Protein AF-A0A4R1KBF9-F1 (afdb_monomer)

Radius of gyration: 18.18 Å; Cα contacts (8 Å, |Δi|>4): 16; chains: 1; bounding box: 41×28×45 Å

Nearest PDB structures (foldseek):
  2qyp-assembly1_A  TM=5.678E-01  e=1.192E+00  Homo sapiens
  9avs-assembly1_C  TM=4.819E-01  e=6.324E+00  Homo sapiens

pLDDT: mean 80.85, std 8.94, range [53.84, 92.75]

Structure (mmCIF, N/CA/C/O backbone):
data_AF-A0A4R1KBF9-F1
#
_entry.id   AF-A0A4R1KBF9-F1
#
loop_
_atom_site.group_PDB
_atom_site.id
_atom_site.type_symbol
_atom_site.label_atom_id
_atom_site.labe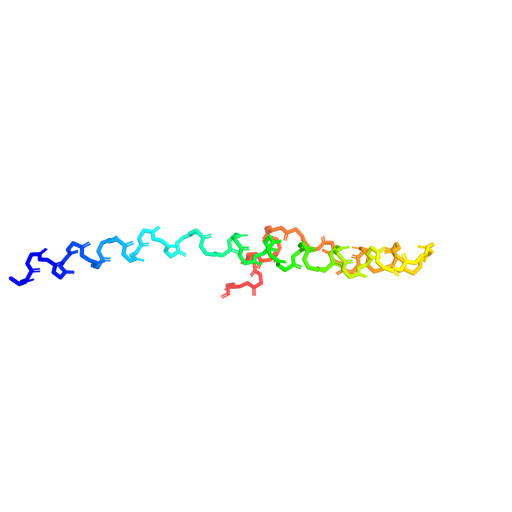l_alt_id
_atom_site.label_comp_id
_atom_site.label_asym_id
_atom_site.label_entity_id
_atom_site.label_seq_id
_atom_site.pdbx_PDB_ins_code
_atom_site.Cartn_x
_atom_site.Cartn_y
_atom_site.Cartn_z
_atom_site.occupancy
_atom_site.B_iso_or_equiv
_atom_site.auth_seq_id
_atom_site.auth_comp_id
_atom_site.auth_asym_id
_atom_site.auth_atom_id
_atom_site.pdbx_PDB_model_num
ATOM 1 N N . MET A 1 1 ? -30.632 18.003 23.756 1.00 67.69 1 MET A N 1
ATOM 2 C CA . MET A 1 1 ? -29.181 17.986 23.449 1.00 67.69 1 MET A CA 1
ATOM 3 C C . MET A 1 1 ? -28.561 16.598 23.619 1.00 67.69 1 MET A C 1
ATOM 5 O O . MET A 1 1 ? -28.012 16.083 22.658 1.00 67.69 1 MET A O 1
ATOM 9 N N . GLN A 1 2 ? -28.734 15.926 24.762 1.00 82.81 2 GLN A N 1
ATOM 10 C CA . GLN A 1 2 ? -28.159 14.591 25.021 1.00 82.81 2 GLN A CA 1
ATOM 11 C C . GLN A 1 2 ? -28.578 13.493 24.017 1.00 82.81 2 GLN A C 1
ATOM 13 O O . GLN A 1 2 ? -27.745 12.711 23.572 1.00 82.81 2 GLN A O 1
ATOM 18 N N . LYS A 1 3 ? -29.848 13.483 23.581 1.00 83.25 3 LYS A N 1
ATOM 19 C CA . LYS A 1 3 ? -30.352 12.534 22.567 1.00 83.25 3 LYS A CA 1
ATOM 20 C C . LYS A 1 3 ? -29.706 12.720 21.185 1.00 83.25 3 LYS A C 1
ATOM 22 O O . LYS A 1 3 ? -29.498 11.747 20.477 1.00 83.25 3 LYS A O 1
ATOM 27 N N . MET A 1 4 ? -29.358 13.957 20.825 1.00 87.88 4 MET A N 1
ATOM 28 C CA . MET A 1 4 ? -28.714 14.290 19.548 1.00 87.88 4 MET A CA 1
ATOM 29 C C . MET A 1 4 ? -27.230 13.899 19.554 1.00 87.88 4 MET A 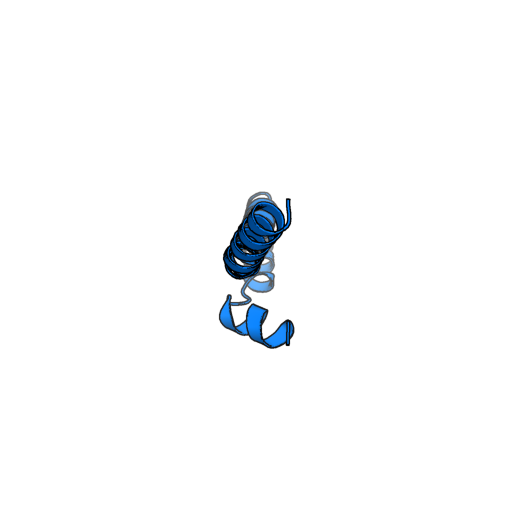C 1
ATOM 31 O O . MET A 1 4 ? -26.728 13.392 18.558 1.00 87.88 4 MET A O 1
ATOM 35 N N . LEU A 1 5 ? -26.559 14.048 20.702 1.00 89.62 5 LEU A N 1
ATOM 36 C CA . LEU A 1 5 ? -25.171 13.622 20.897 1.00 89.62 5 LEU A CA 1
ATOM 37 C C . LEU A 1 5 ? -25.015 12.094 20.786 1.00 89.62 5 LEU A C 1
ATOM 39 O O . LEU A 1 5 ? -24.103 11.615 20.117 1.00 89.62 5 LEU A O 1
ATOM 43 N N . LEU A 1 6 ? -25.936 11.333 21.388 1.00 89.62 6 LEU A N 1
ATOM 44 C CA . LEU A 1 6 ? -25.958 9.866 21.302 1.00 89.62 6 LEU A CA 1
ATOM 45 C C . LEU A 1 6 ? -26.151 9.372 19.861 1.00 89.62 6 LEU A C 1
ATOM 47 O O . LEU A 1 6 ? -25.499 8.422 19.429 1.00 89.62 6 LEU A O 1
ATOM 51 N N . LEU A 1 7 ? -27.009 10.049 19.100 1.00 90.56 7 LEU A N 1
ATOM 52 C CA . LEU A 1 7 ? -27.271 9.725 17.698 1.00 90.56 7 LEU A CA 1
ATOM 53 C C . LEU A 1 7 ? -26.027 9.967 16.827 1.00 90.56 7 LEU A C 1
ATOM 55 O O . LEU A 1 7 ? -25.655 9.113 16.026 1.00 90.56 7 LEU A O 1
ATOM 59 N N . LEU A 1 8 ? -25.323 11.078 17.058 1.00 87.94 8 LEU A N 1
ATOM 60 C CA . LEU A 1 8 ? -24.064 11.414 16.383 1.00 87.94 8 LEU A CA 1
ATOM 61 C C . LEU A 1 8 ? -22.941 10.410 16.683 1.00 87.94 8 L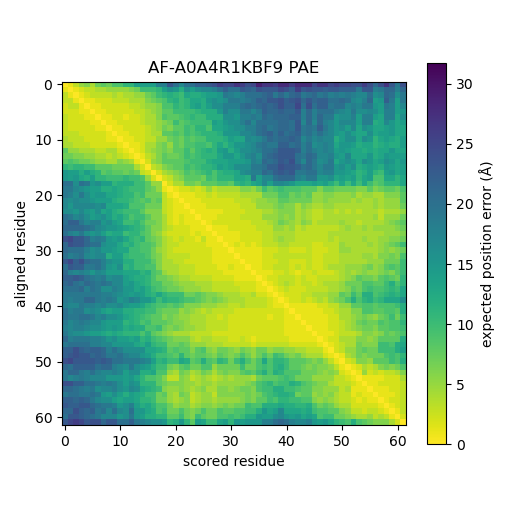EU A C 1
ATOM 63 O O . LEU A 1 8 ? -22.253 9.962 15.766 1.00 87.94 8 LEU A O 1
ATOM 67 N N . LEU A 1 9 ? -22.789 10.010 17.947 1.00 85.50 9 LEU A N 1
ATOM 68 C CA . LEU A 1 9 ? -21.805 9.004 18.365 1.00 85.50 9 LEU A CA 1
ATOM 69 C C . LEU A 1 9 ? -22.052 7.640 17.711 1.00 85.50 9 LEU A C 1
ATOM 71 O O . LEU A 1 9 ? -21.101 6.954 17.350 1.00 85.50 9 LEU A O 1
ATOM 75 N N . THR A 1 10 ? -23.318 7.274 17.504 1.00 83.75 10 THR A N 1
ATOM 76 C CA . THR A 1 10 ? -23.686 5.999 16.871 1.00 83.75 10 THR A CA 1
ATOM 77 C C . THR A 1 10 ? -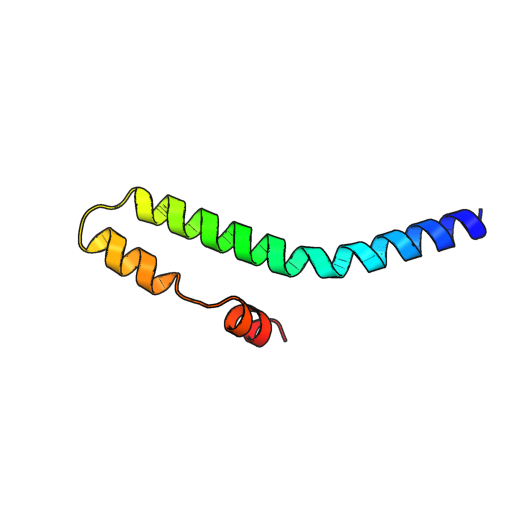23.350 5.997 15.376 1.00 83.75 10 THR A C 1
ATOM 79 O O . THR A 1 10 ? -22.897 4.992 14.837 1.00 83.75 10 THR A O 1
ATOM 82 N N . VAL A 1 11 ? -23.506 7.133 14.691 1.00 83.88 11 VAL A N 1
ATOM 83 C CA . VAL A 1 11 ? -23.130 7.265 13.272 1.00 83.88 11 VAL A CA 1
ATOM 84 C C . VAL A 1 11 ? -21.608 7.217 13.086 1.00 83.88 1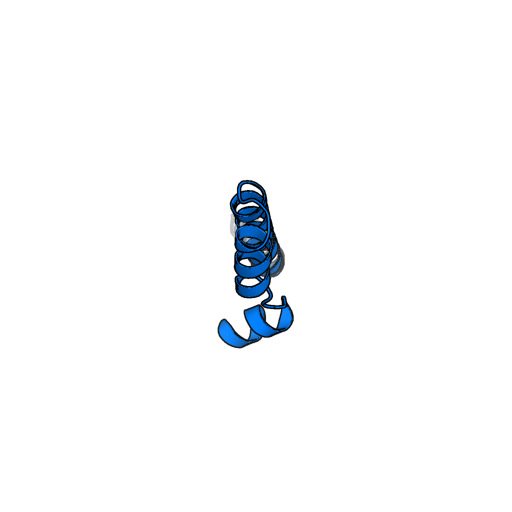1 VAL A C 1
ATOM 86 O O . VAL A 1 11 ? -21.120 6.595 12.143 1.00 83.88 11 VAL A O 1
ATOM 89 N N . LEU A 1 12 ? -20.844 7.824 13.998 1.00 79.69 12 LEU A N 1
ATOM 90 C CA . LEU A 1 12 ? -19.376 7.840 13.952 1.00 79.69 12 LEU A CA 1
ATOM 91 C C . LEU A 1 12 ? -18.743 6.450 14.122 1.00 79.69 12 LEU A C 1
ATOM 93 O O . LEU A 1 12 ? -17.729 6.157 13.491 1.00 79.69 12 LEU A O 1
ATOM 97 N N . THR A 1 13 ? -19.327 5.572 14.939 1.00 75.06 13 THR A N 1
ATOM 98 C CA . THR A 1 13 ? -18.789 4.214 15.130 1.00 75.06 13 THR A CA 1
ATOM 99 C C . THR A 1 13 ? -19.080 3.297 13.942 1.00 75.06 13 THR A C 1
ATOM 101 O O . THR A 1 13 ? -18.265 2.429 13.629 1.00 75.06 13 THR A O 1
ATOM 104 N N . LEU A 1 14 ? -20.188 3.521 13.228 1.00 70.31 14 LEU A N 1
ATOM 105 C CA . LEU A 1 14 ? -20.562 2.743 12.043 1.00 70.31 14 LEU A CA 1
ATOM 106 C C . LEU A 1 14 ? -19.657 3.025 10.832 1.00 70.31 14 LEU A C 1
ATOM 108 O O . LEU A 1 14 ? -19.438 2.139 10.008 1.00 70.31 14 LEU A O 1
ATOM 112 N N . THR A 1 15 ? -19.084 4.226 10.722 1.00 68.12 15 THR A N 1
ATOM 113 C CA . THR A 1 15 ? -18.207 4.592 9.594 1.00 68.12 15 THR A CA 1
ATOM 114 C C . THR A 1 15 ? -16.748 4.167 9.788 1.00 68.12 15 THR A C 1
ATOM 116 O O . THR A 1 15 ? -16.025 4.003 8.804 1.00 68.12 15 THR A O 1
ATOM 119 N N . ALA A 1 16 ? -16.316 3.892 11.024 1.00 64.19 16 ALA A N 1
ATOM 120 C CA . ALA A 1 16 ? -14.938 3.499 11.336 1.00 64.19 16 ALA A CA 1
ATOM 121 C C . ALA A 1 16 ? -14.512 2.158 10.694 1.00 64.19 16 ALA A C 1
ATOM 123 O O . ALA A 1 16 ? -13.333 1.957 10.390 1.00 64.19 16 ALA A O 1
ATOM 124 N N . GLY A 1 17 ? -15.464 1.252 10.440 1.00 58.28 17 GLY A N 1
ATOM 125 C CA . GLY A 1 17 ? -15.210 -0.043 9.797 1.00 58.28 17 GLY A CA 1
ATOM 126 C C . GLY A 1 17 ? -14.951 0.035 8.286 1.00 58.28 17 GLY A C 1
ATOM 127 O O . GLY A 1 17 ? -14.192 -0.773 7.749 1.00 58.28 17 GLY A O 1
ATOM 128 N N . CYS A 1 18 ? -15.510 1.032 7.593 1.00 63.88 18 CYS A N 1
ATOM 129 C CA . CYS A 1 18 ? -15.355 1.189 6.141 1.00 63.88 18 CYS A CA 1
ATOM 130 C C . CYS A 1 18 ? -13.994 1.785 5.739 1.00 63.88 18 CYS A C 1
ATOM 132 O O . CYS A 1 18 ? -13.516 1.563 4.622 1.00 63.88 18 CYS A O 1
ATOM 134 N N . SER A 1 19 ? -13.333 2.503 6.648 1.00 68.62 19 SER A N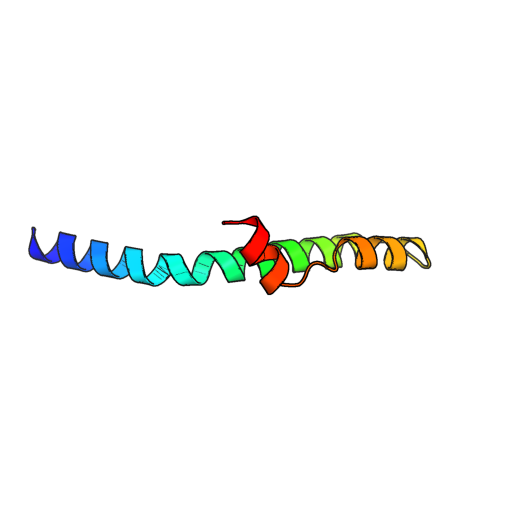 1
ATOM 135 C CA . SER A 1 19 ? -12.136 3.289 6.334 1.00 68.62 19 SER A CA 1
ATOM 136 C C . SER A 1 19 ? -10.914 2.442 5.974 1.00 68.62 19 SER A C 1
ATOM 138 O O . SER A 1 19 ? -10.187 2.794 5.050 1.00 68.62 19 SER A O 1
ATOM 140 N N . LYS A 1 20 ? -10.686 1.296 6.635 1.00 73.88 20 LYS A N 1
ATOM 141 C CA . LYS A 1 20 ? -9.455 0.497 6.430 1.00 73.88 20 LYS A CA 1
ATOM 142 C C . LYS A 1 20 ? -9.360 -0.100 5.023 1.00 73.88 20 LYS A C 1
ATOM 144 O O . LYS A 1 20 ? -8.288 -0.119 4.424 1.00 73.88 20 LYS A O 1
ATOM 149 N N . ARG A 1 21 ? -10.482 -0.592 4.483 1.00 79.88 21 ARG A N 1
ATOM 150 C CA . ARG A 1 21 ? -10.529 -1.158 3.125 1.00 79.88 21 ARG A CA 1
ATOM 151 C C . ARG A 1 21 ? -10.444 -0.079 2.054 1.00 79.88 21 ARG A C 1
ATOM 153 O O . ARG A 1 21 ? -9.750 -0.274 1.060 1.00 79.88 21 ARG A O 1
ATOM 160 N N . ALA A 1 22 ? -11.085 1.066 2.284 1.00 81.19 22 ALA A N 1
ATOM 161 C CA . ALA A 1 22 ? -10.953 2.231 1.417 1.00 81.19 22 ALA A CA 1
ATOM 162 C C . ALA A 1 22 ? -9.495 2.715 1.339 1.00 81.19 22 ALA A C 1
ATOM 164 O O . ALA A 1 22 ? -8.994 2.968 0.246 1.00 81.19 22 ALA A O 1
ATOM 165 N N . TRP A 1 23 ? -8.789 2.751 2.473 1.00 79.94 23 TRP A N 1
ATOM 166 C CA . TRP A 1 23 ? -7.379 3.145 2.532 1.00 79.94 23 TRP A CA 1
ATOM 167 C C . TRP A 1 23 ? -6.461 2.182 1.768 1.00 79.94 23 TRP A C 1
ATOM 169 O O . TRP A 1 23 ? -5.674 2.619 0.931 1.00 79.94 23 TRP A O 1
ATOM 179 N N . TYR A 1 24 ? -6.616 0.870 1.981 1.00 84.19 24 TYR A N 1
ATOM 180 C CA . TYR A 1 24 ? -5.882 -0.147 1.220 1.00 84.19 24 TYR A CA 1
ATOM 181 C C . TYR A 1 24 ? -6.127 -0.030 -0.290 1.00 84.19 24 TYR A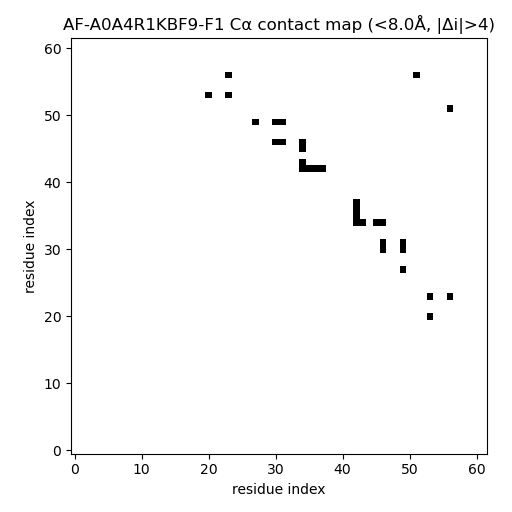 C 1
ATOM 183 O O . TYR A 1 24 ? -5.182 -0.050 -1.079 1.00 84.19 24 TYR A O 1
ATOM 191 N N . ASN A 1 25 ? -7.391 0.120 -0.697 1.00 84.00 25 ASN A N 1
ATOM 192 C CA . ASN A 1 25 ? -7.748 0.259 -2.106 1.00 84.00 25 ASN A CA 1
ATOM 193 C C . ASN A 1 25 ? -7.136 1.526 -2.719 1.00 84.00 25 ASN A C 1
ATOM 195 O O . ASN A 1 25 ? -6.617 1.465 -3.832 1.00 84.00 25 ASN A O 1
ATOM 199 N N . GLY A 1 26 ? -7.147 2.646 -1.989 1.00 83.88 26 GLY A N 1
ATOM 200 C CA . GLY A 1 26 ? -6.509 3.892 -2.415 1.00 83.88 26 GLY A CA 1
ATOM 201 C C . GLY A 1 26 ? -5.000 3.735 -2.602 1.00 83.88 26 GLY A C 1
ATOM 202 O O . GLY A 1 26 ? -4.472 4.076 -3.660 1.00 83.88 26 GLY A O 1
ATOM 203 N N . PHE A 1 27 ? -4.317 3.134 -1.624 1.00 83.50 27 PHE A N 1
ATOM 204 C CA . PHE A 1 27 ? -2.881 2.858 -1.699 1.00 83.50 27 PHE A CA 1
ATOM 205 C C . PHE A 1 27 ? -2.528 1.948 -2.885 1.00 83.50 27 PHE A C 1
ATOM 207 O O . PHE A 1 27 ? -1.665 2.282 -3.696 1.00 83.50 27 PHE A O 1
ATOM 214 N N . LYS A 1 28 ? -3.248 0.830 -3.043 1.00 86.69 28 LYS A N 1
ATOM 215 C CA . LYS A 1 28 ? -3.048 -0.116 -4.149 1.00 86.69 28 LYS A CA 1
ATOM 216 C C . LYS A 1 28 ? -3.299 0.531 -5.512 1.00 86.69 28 LYS A C 1
ATOM 218 O O . LYS A 1 28 ? -2.532 0.315 -6.447 1.00 86.69 28 LYS A O 1
ATOM 223 N N . SER A 1 29 ? -4.358 1.329 -5.629 1.00 86.62 29 SER A N 1
ATOM 224 C CA . SER A 1 29 ? -4.683 2.037 -6.868 1.00 86.62 29 SER A CA 1
ATOM 225 C C . SER A 1 29 ? -3.613 3.072 -7.224 1.00 86.62 29 SER A C 1
ATOM 227 O O . SER A 1 29 ? -3.212 3.151 -8.383 1.00 86.62 29 SER A O 1
ATOM 229 N N . GLY A 1 30 ? -3.110 3.825 -6.241 1.00 86.38 30 GLY A N 1
ATOM 230 C CA . GLY A 1 30 ? -2.024 4.787 -6.441 1.00 86.38 30 GLY A CA 1
ATOM 231 C C . GLY A 1 30 ? -0.711 4.120 -6.856 1.00 86.38 30 GLY A C 1
ATOM 232 O O . GLY A 1 30 ? -0.039 4.601 -7.768 1.00 86.38 30 GLY A O 1
ATOM 233 N N . HIS A 1 31 ? -0.381 2.979 -6.246 1.00 86.50 31 HIS A N 1
ATOM 234 C CA . HIS A 1 31 ? 0.782 2.170 -6.621 1.00 86.50 31 HIS A CA 1
ATOM 235 C C . HIS A 1 31 ? 0.675 1.653 -8.061 1.00 86.50 31 HIS A C 1
ATOM 237 O O . HIS A 1 31 ? 1.594 1.831 -8.857 1.00 86.50 31 HIS A O 1
ATOM 243 N N . ASN A 1 32 ? -0.476 1.087 -8.433 1.00 88.06 32 ASN A N 1
ATOM 244 C CA . ASN A 1 32 ? -0.716 0.599 -9.793 1.00 88.06 32 ASN A CA 1
ATOM 245 C C . ASN A 1 32 ? -0.641 1.718 -10.839 1.00 88.06 32 ASN A C 1
ATOM 247 O O . ASN A 1 32 ? -0.091 1.501 -11.918 1.00 88.06 32 ASN A O 1
ATOM 251 N N . TYR A 1 33 ? -1.163 2.905 -10.519 1.00 90.56 33 TYR A N 1
ATOM 252 C CA . TYR A 1 33 ? -1.070 4.077 -11.387 1.00 90.56 33 TYR A CA 1
ATOM 253 C C . TYR A 1 33 ? 0.386 4.513 -11.593 1.00 90.56 33 TYR A C 1
ATOM 255 O O . TYR A 1 33 ? 0.812 4.712 -12.726 1.00 90.56 33 TYR A O 1
ATOM 263 N N . GLN A 1 34 ? 1.181 4.583 -10.519 1.00 88.31 34 GLN A N 1
ATOM 264 C CA . GLN A 1 34 ? 2.608 4.912 -10.612 1.00 88.31 34 GLN A CA 1
ATOM 265 C C . GLN A 1 34 ? 3.388 3.882 -11.435 1.00 88.31 34 GLN A C 1
ATOM 267 O O . GLN A 1 34 ? 4.169 4.265 -12.304 1.00 88.31 34 GLN A O 1
ATOM 272 N N . CYS A 1 35 ? 3.140 2.586 -11.224 1.00 89.69 35 CYS A N 1
ATOM 273 C CA . CYS A 1 35 ? 3.773 1.532 -12.018 1.00 89.69 35 CYS A CA 1
ATOM 274 C C . CYS A 1 35 ? 3.323 1.539 -13.487 1.00 89.69 35 CYS A C 1
ATOM 276 O O . CYS A 1 35 ? 4.062 1.066 -14.346 1.00 89.69 35 CYS A O 1
ATOM 278 N N . GLY A 1 36 ? 2.127 2.053 -13.790 1.00 89.31 36 GLY A N 1
ATOM 279 C CA . GLY A 1 36 ? 1.614 2.193 -15.155 1.00 89.31 36 GLY A CA 1
ATOM 280 C C . GLY A 1 36 ? 2.406 3.178 -16.018 1.00 89.31 36 GLY A C 1
ATOM 281 O O . GLY A 1 36 ? 2.380 3.046 -17.235 1.00 89.31 36 GLY A O 1
ATOM 282 N N . ASN A 1 37 ? 3.144 4.102 -15.396 1.00 91.50 37 ASN A N 1
ATOM 283 C CA . ASN A 1 37 ? 4.028 5.046 -16.089 1.00 91.50 37 ASN A CA 1
ATOM 284 C C . ASN A 1 37 ? 5.410 4.454 -16.414 1.00 91.50 37 ASN A C 1
ATOM 286 O O . ASN A 1 37 ? 6.239 5.129 -17.018 1.00 91.50 37 ASN A O 1
ATOM 290 N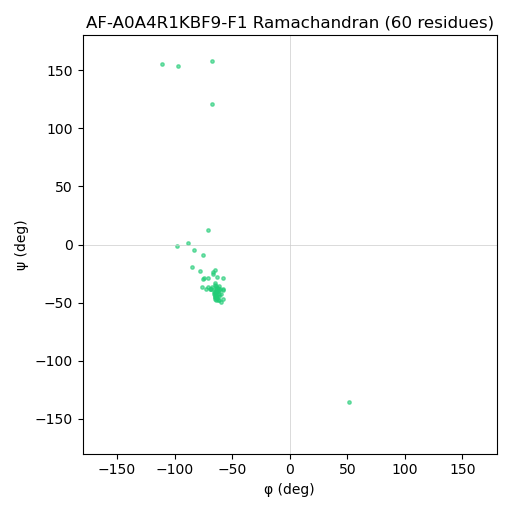 N . LEU A 1 38 ? 5.687 3.226 -15.971 1.00 92.75 38 LEU A N 1
ATOM 291 C CA . LEU A 1 38 ? 6.914 2.500 -16.283 1.00 92.75 38 LEU A CA 1
ATOM 292 C C . LEU A 1 38 ? 6.662 1.542 -17.453 1.00 92.75 38 LEU A C 1
ATOM 294 O O . LEU A 1 38 ? 5.547 1.053 -17.641 1.00 92.75 38 LEU A O 1
ATOM 298 N N . GLU A 1 39 ? 7.713 1.216 -18.201 1.00 92.25 39 GLU A N 1
ATOM 299 C CA . GLU A 1 39 ? 7.644 0.288 -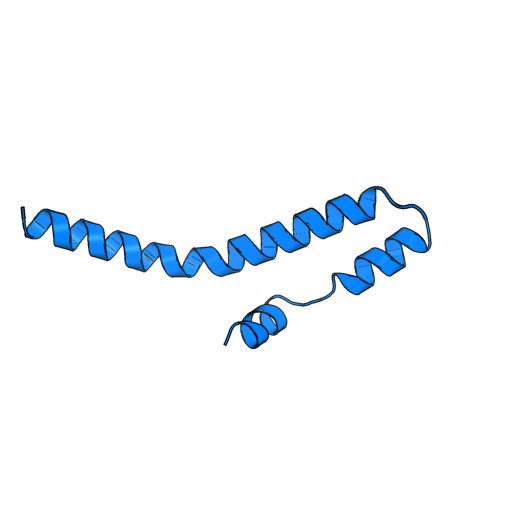19.334 1.00 92.25 39 GLU A CA 1
ATOM 300 C C . GLU A 1 39 ? 8.387 -1.028 -19.052 1.00 92.25 39 GLU A C 1
ATOM 302 O O . GLU A 1 39 ? 9.293 -1.091 -18.215 1.00 92.25 39 GLU A O 1
ATOM 307 N N . GLY A 1 40 ? 7.974 -2.095 -19.748 1.00 89.00 40 GLY A N 1
ATOM 308 C CA . GLY A 1 40 ? 8.622 -3.413 -19.724 1.00 89.00 40 GLY A CA 1
ATOM 309 C C . GLY A 1 40 ? 8.852 -3.985 -18.320 1.00 89.00 40 GLY A C 1
ATOM 310 O O . GLY A 1 40 ? 7.988 -3.912 -17.440 1.00 89.00 40 GLY A O 1
ATOM 311 N N . ASP A 1 41 ? 10.049 -4.525 -18.098 1.00 92.12 41 ASP A N 1
ATOM 312 C CA . ASP A 1 41 ? 10.467 -5.162 -16.844 1.00 92.12 41 ASP A CA 1
ATOM 313 C C . ASP A 1 41 ? 10.373 -4.241 -15.620 1.00 92.12 41 ASP A C 1
ATOM 315 O O . ASP A 1 41 ? 10.182 -4.707 -14.493 1.00 92.12 41 ASP A O 1
ATOM 319 N N . ALA A 1 42 ? 10.523 -2.924 -15.805 1.00 88.00 42 ALA A N 1
ATOM 320 C CA . ALA A 1 42 ? 10.449 -1.966 -14.704 1.00 88.00 42 ALA A CA 1
ATOM 321 C C . ALA A 1 42 ? 9.025 -1.884 -14.137 1.00 88.00 42 ALA A C 1
ATOM 323 O O . ALA A 1 42 ? 8.842 -1.843 -12.916 1.00 88.00 42 ALA A O 1
ATOM 324 N N . ARG A 1 43 ? 8.014 -1.945 -15.012 1.00 88.44 43 ARG A N 1
ATOM 325 C CA . ARG A 1 43 ? 6.605 -2.023 -14.615 1.00 88.44 43 ARG A CA 1
ATOM 326 C C . ARG A 1 43 ? 6.300 -3.319 -13.887 1.00 88.44 43 ARG A C 1
ATOM 328 O O . ARG A 1 43 ? 5.663 -3.284 -12.836 1.00 88.44 43 ARG A O 1
ATOM 335 N N . GLU A 1 44 ? 6.775 -4.447 -14.401 1.00 87.25 44 GLU A N 1
ATOM 336 C CA . GLU A 1 44 ? 6.509 -5.753 -13.794 1.00 87.25 44 GLU A CA 1
ATOM 337 C C . GLU A 1 44 ? 7.125 -5.862 -12.391 1.00 87.25 44 GLU A C 1
ATOM 339 O O . GLU A 1 44 ? 6.440 -6.214 -11.426 1.00 87.25 44 GLU A O 1
ATOM 344 N N . LYS A 1 45 ? 8.383 -5.431 -12.236 1.00 89.06 45 LYS A N 1
ATOM 345 C CA . LYS A 1 45 ? 9.058 -5.360 -10.929 1.00 89.06 45 LYS A CA 1
ATOM 346 C C . LYS A 1 45 ? 8.362 -4.396 -9.966 1.00 89.06 45 LYS A C 1
ATOM 348 O O . LYS A 1 45 ? 8.291 -4.671 -8.768 1.00 89.06 45 LYS A O 1
ATOM 353 N N . CYS A 1 46 ? 7.840 -3.276 -10.465 1.00 86.81 46 CYS A N 1
ATOM 354 C CA . CYS A 1 46 ? 7.066 -2.328 -9.663 1.00 86.81 46 CYS A CA 1
ATOM 355 C C . CYS A 1 46 ? 5.754 -2.955 -9.165 1.00 86.81 46 CYS A C 1
ATOM 357 O O . CYS A 1 46 ? 5.450 -2.888 -7.972 1.00 86.81 46 CYS A O 1
ATOM 359 N N . LEU A 1 47 ? 5.009 -3.633 -10.041 1.00 85.88 47 LEU A N 1
ATOM 360 C CA . LEU A 1 47 ? 3.750 -4.297 -9.693 1.00 85.88 47 LEU A CA 1
ATOM 361 C C . LEU A 1 47 ? 3.954 -5.439 -8.687 1.00 85.88 47 LEU A C 1
ATOM 363 O O . LEU A 1 47 ? 3.167 -5.558 -7.748 1.00 85.88 47 LEU A O 1
ATOM 367 N N . GLN A 1 48 ? 5.038 -6.216 -8.807 1.00 84.94 48 GLN A N 1
ATOM 368 C CA . GLN A 1 48 ? 5.369 -7.269 -7.836 1.00 84.94 48 GLN A CA 1
ATOM 369 C C . GLN A 1 48 ? 5.583 -6.721 -6.418 1.00 84.94 48 GLN A C 1
ATOM 371 O O . GLN A 1 48 ? 5.126 -7.324 -5.446 1.00 84.94 48 GLN A O 1
ATOM 376 N N . LYS A 1 49 ? 6.207 -5.543 -6.282 1.00 76.50 49 LYS A N 1
ATOM 377 C CA . LYS A 1 49 ? 6.404 -4.887 -4.976 1.00 76.50 49 LYS A CA 1
ATOM 378 C C . LYS A 1 49 ? 5.094 -4.426 -4.324 1.00 76.50 49 LYS A C 1
ATOM 380 O O . LYS A 1 49 ? 5.040 -4.304 -3.105 1.00 76.50 49 LYS A O 1
ATOM 385 N N . GLY A 1 50 ? 4.038 -4.206 -5.111 1.00 69.88 50 GLY A N 1
ATOM 386 C CA . GLY A 1 50 ? 2.701 -3.831 -4.629 1.00 69.88 50 GLY A CA 1
ATOM 387 C C . GLY A 1 50 ? 1.787 -5.011 -4.286 1.00 69.88 50 GLY A C 1
ATOM 388 O O . GLY A 1 50 ? 0.632 -4.800 -3.918 1.00 69.88 50 GLY A O 1
ATOM 389 N N . GLY A 1 51 ? 2.268 -6.253 -4.411 1.00 69.00 51 GLY A N 1
ATOM 390 C CA . GLY A 1 51 ? 1.464 -7.479 -4.345 1.00 69.00 51 GLY A CA 1
ATOM 391 C C . GLY A 1 51 ? 0.901 -7.868 -2.971 1.00 69.00 51 GLY A C 1
ATOM 392 O O . GLY A 1 51 ? 0.436 -8.996 -2.811 1.00 69.00 51 GLY A O 1
ATOM 393 N N . MET A 1 52 ? 0.930 -6.990 -1.964 1.00 75.62 52 MET A N 1
ATOM 394 C CA . MET A 1 52 ? 0.364 -7.304 -0.649 1.00 75.62 52 MET A CA 1
ATOM 395 C C . MET A 1 52 ? -1.162 -7.436 -0.752 1.00 75.62 52 MET A C 1
ATOM 397 O O . MET A 1 52 ? -1.851 -6.501 -1.166 1.00 75.62 52 MET A O 1
ATOM 401 N N . SER A 1 53 ? -1.705 -8.600 -0.384 1.00 77.38 53 SER A N 1
ATOM 402 C CA . SER A 1 53 ? -3.153 -8.815 -0.304 1.00 77.38 53 SER A CA 1
ATOM 403 C C . SER A 1 53 ? -3.772 -7.991 0.829 1.00 77.38 53 SER A C 1
ATOM 405 O O . SER A 1 53 ? -3.086 -7.603 1.776 1.00 77.38 53 SER A O 1
ATOM 407 N N . TYR A 1 54 ? -5.079 -7.724 0.740 1.00 74.38 54 TYR A N 1
ATOM 408 C CA . TYR A 1 54 ? -5.800 -6.994 1.787 1.00 74.38 54 TYR A CA 1
ATOM 409 C C . TYR A 1 54 ? -5.687 -7.690 3.148 1.00 74.38 54 TYR A C 1
ATOM 411 O O . TYR A 1 54 ? -5.490 -7.022 4.158 1.00 74.38 54 TYR A O 1
ATOM 419 N N . ASP A 1 55 ? -5.727 -9.023 3.161 1.00 77.62 55 ASP A N 1
ATOM 420 C CA . ASP A 1 55 ? -5.628 -9.816 4.388 1.00 77.62 55 ASP A CA 1
ATOM 421 C C . ASP A 1 55 ? -4.253 -9.648 5.052 1.00 77.62 55 ASP A C 1
ATOM 423 O O . ASP A 1 55 ? -4.180 -9.331 6.237 1.00 77.62 55 ASP A O 1
ATOM 427 N N . LYS A 1 56 ? -3.159 -9.702 4.272 1.00 76.38 56 LYS A N 1
ATOM 428 C CA . LYS A 1 56 ? -1.805 -9.411 4.779 1.00 76.38 56 LYS A CA 1
ATOM 429 C C . LYS A 1 56 ? -1.648 -7.966 5.254 1.00 76.38 56 LYS A C 1
ATOM 431 O O . LYS A 1 56 ? -0.937 -7.701 6.218 1.00 76.38 56 LYS A O 1
ATOM 436 N N . TYR A 1 57 ? -2.306 -7.018 4.589 1.00 75.69 57 TYR A N 1
ATOM 437 C CA . TYR A 1 57 ? -2.341 -5.627 5.040 1.00 75.69 57 TYR A CA 1
ATOM 438 C C . TYR A 1 57 ? -3.081 -5.483 6.380 1.00 75.69 57 TYR A C 1
ATOM 440 O O . TYR A 1 57 ? -2.625 -4.743 7.247 1.00 75.69 57 TYR A O 1
ATOM 448 N N . GLN A 1 58 ? -4.187 -6.209 6.586 1.00 75.44 58 GLN A N 1
ATOM 449 C CA . GLN A 1 58 ? -4.908 -6.203 7.862 1.00 75.44 58 GLN A CA 1
ATOM 450 C C . GLN A 1 58 ? -4.118 -6.853 9.002 1.00 75.44 58 GLN A C 1
ATOM 452 O O . GLN A 1 58 ? -4.211 -6.372 10.131 1.00 75.44 58 GLN A O 1
ATOM 457 N N . GLU A 1 59 ? -3.355 -7.912 8.730 1.00 79.38 59 GLU A N 1
ATOM 458 C CA . GLU A 1 59 ? -2.489 -8.565 9.723 1.00 79.38 59 GLU A CA 1
ATOM 459 C C . GLU A 1 59 ? -1.374 -7.640 10.224 1.00 79.38 59 GLU A C 1
ATOM 461 O O . GLU A 1 59 ? -1.106 -7.619 11.420 1.00 79.38 59 GLU A O 1
ATOM 466 N N . ASN A 1 60 ? -0.798 -6.815 9.344 1.00 71.19 60 ASN A N 1
ATOM 467 C CA . ASN A 1 60 ? 0.252 -5.849 9.694 1.00 71.19 60 ASN A CA 1
ATOM 468 C C . ASN A 1 60 ? -0.255 -4.592 10.434 1.00 71.19 60 ASN A C 1
ATOM 470 O O . ASN A 1 60 ? 0.553 -3.776 10.868 1.00 71.19 60 ASN A O 1
ATOM 474 N N . LEU A 1 61 ? -1.575 -4.392 10.530 1.00 69.25 61 LEU A N 1
ATOM 475 C CA . LEU A 1 61 ? -2.199 -3.262 11.237 1.00 69.25 61 LEU A CA 1
ATOM 476 C C . LEU A 1 61 ? -2.669 -3.614 12.662 1.00 69.25 61 LEU A C 1
ATOM 478 O O . LEU A 1 61 ? -3.271 -2.756 13.317 1.00 69.25 61 LEU A O 1
ATOM 482 N N . LYS A 1 62 ? -2.493 -4.867 13.094 1.00 53.84 62 LYS A N 1
ATOM 483 C CA . LYS A 1 62 ? -2.743 -5.315 14.472 1.00 53.84 62 LYS A CA 1
ATOM 484 C C . LYS A 1 62 ? -1.520 -5.062 15.341 1.00 53.84 62 LYS A C 1
ATOM 486 O O . LYS A 1 62 ? -1.751 -4.740 16.525 1.00 53.84 62 LYS A O 1
#

Organism: NCBI:txid1078050

Secondary structure (DSSP, 8-state):
-HHHHHHHHHHHHHHTTTHHHHHHHHHHHHHHHHHHTS-HHHHHHHHHHT---HHHHHHTT-

Sequence (62 aa):
MQKMLLLLLTVLTLTAGCSKRAWYNGFKSGHNYQCGNLEGDAREKCLQKGGMSYDKYQENLK

Mean predicted aligned error: 9.43 Å

Solvent-accessible surface area (backbone atoms only — not comparable to full-atom values): 3683 Å² total; per-residue (Å²): 111,71,73,58,52,55,53,52,56,55,55,55,60,65,52,61,71,57,48,62,59,52,49,52,50,51,54,53,52,52,50,53,54,60,28,64,79,42,64,72,71,59,19,54,56,45,51,62,74,63,66,73,48,71,68,61,54,55,62,76,72,111

Foldseek 3Di:
DVVVVVVVVVVVVVCVVVVLVVVLVVVLVVQLVVLVPDDDPSSVVSNVVSPQDSVNVVVVVD